Protein AF-A0A929SL85-F1 (afdb_monomer_lite)

Foldseek 3Di:
DDQLQVVNPLLQPPDDDDPVCSVPDDDDDDPDDDFDKDKDFADPDPCVVCVVVFDADPVRWGQDPVRDTHHSVVSRVSNTQKMWIWTQDPVRDIDTPDIDGSD

Structure (mmCIF, N/CA/C/O backbone):
data_AF-A0A929SL85-F1
#
_entry.id   AF-A0A929SL85-F1
#
loop_
_atom_site.group_PDB
_atom_site.id
_atom_site.type_symbol
_atom_site.label_atom_id
_atom_site.label_alt_id
_atom_site.label_comp_id
_atom_site.label_asym_id
_atom_site.label_entity_id
_atom_site.label_seq_id
_atom_site.pdbx_PDB_ins_code
_atom_site.Cartn_x
_atom_site.Cartn_y
_atom_site.Cartn_z
_atom_site.occupancy
_atom_site.B_iso_or_equiv
_atom_site.auth_seq_id
_atom_site.auth_comp_id
_atom_site.auth_asym_id
_atom_site.auth_atom_id
_atom_site.pdbx_PDB_model_num
ATOM 1 N N . LEU A 1 1 ? -14.495 2.816 1.631 1.00 48.09 1 LEU A N 1
ATOM 2 C CA . LEU A 1 1 ? -14.305 1.369 1.405 1.00 48.09 1 LEU A CA 1
ATOM 3 C C . LEU A 1 1 ? -13.350 1.258 0.224 1.00 48.09 1 LEU A C 1
ATOM 5 O O . LEU A 1 1 ? -13.711 1.735 -0.843 1.00 48.09 1 LEU A O 1
ATOM 9 N N . PHE A 1 2 ? -12.113 0.812 0.441 1.00 49.59 2 PHE A N 1
ATOM 10 C CA . PHE A 1 2 ? -11.128 0.640 -0.632 1.00 49.59 2 PHE A CA 1
ATOM 11 C C . PHE A 1 2 ? -11.342 -0.729 -1.277 1.00 49.59 2 PHE A C 1
ATOM 13 O O . PHE A 1 2 ? -11.555 -1.714 -0.573 1.00 49.59 2 PHE A O 1
ATOM 20 N N . ASP A 1 3 ? -11.332 -0.774 -2.603 1.00 58.34 3 ASP A N 1
ATOM 21 C CA . ASP A 1 3 ? -11.510 -1.996 -3.372 1.00 58.34 3 ASP A CA 1
ATOM 22 C C . ASP A 1 3 ? -10.166 -2.394 -3.978 1.00 58.34 3 ASP A C 1
ATOM 24 O O . ASP A 1 3 ? -9.822 -1.993 -5.087 1.00 58.34 3 ASP A O 1
ATOM 28 N N . GLY A 1 4 ? -9.419 -3.200 -3.225 1.00 59.12 4 GLY A N 1
ATOM 29 C CA . GLY A 1 4 ? -8.107 -3.692 -3.631 1.00 59.12 4 GLY A CA 1
ATOM 30 C C . GLY A 1 4 ? -8.121 -4.667 -4.812 1.00 59.12 4 GLY A C 1
ATOM 31 O O . GLY A 1 4 ? -7.065 -5.127 -5.207 1.00 59.12 4 GLY A O 1
ATOM 32 N N . ALA A 1 5 ? -9.284 -5.003 -5.375 1.00 61.94 5 ALA A N 1
ATOM 33 C CA . ALA A 1 5 ? -9.375 -5.863 -6.550 1.00 61.94 5 ALA A CA 1
ATOM 34 C C . ALA A 1 5 ? -9.705 -5.096 -7.834 1.00 61.94 5 ALA A C 1
ATOM 36 O O . ALA A 1 5 ? -9.218 -5.451 -8.901 1.00 61.94 5 ALA A O 1
ATOM 37 N N . ALA A 1 6 ? -10.512 -4.036 -7.735 1.00 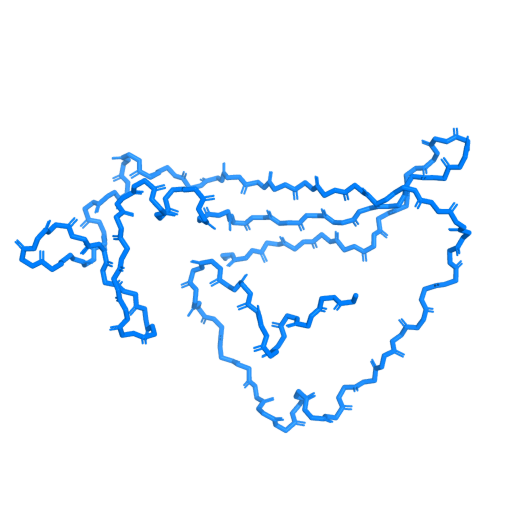59.25 6 ALA A N 1
ATOM 38 C CA . ALA A 1 6 ? -10.776 -3.131 -8.855 1.00 59.25 6 ALA A CA 1
ATOM 39 C C . ALA A 1 6 ? -9.733 -2.007 -8.966 1.00 59.25 6 ALA A C 1
ATOM 41 O O . ALA A 1 6 ? -9.459 -1.529 -10.063 1.00 59.25 6 ALA A O 1
ATOM 42 N N . TYR A 1 7 ? -9.171 -1.582 -7.830 1.00 56.25 7 TYR A N 1
ATOM 43 C CA . TYR A 1 7 ? -8.212 -0.477 -7.713 1.00 56.25 7 TYR A CA 1
ATOM 44 C C . TYR A 1 7 ? -6.978 -0.871 -6.898 1.00 56.25 7 TYR A C 1
ATOM 46 O O . TYR A 1 7 ? -6.296 0.004 -6.368 1.00 56.25 7 TYR A O 1
ATOM 54 N N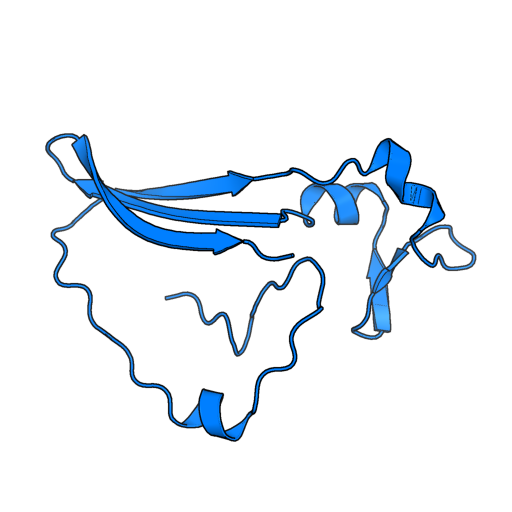 . GLY A 1 8 ? -6.744 -2.180 -6.748 1.00 52.25 8 GLY A N 1
ATOM 55 C CA . GLY A 1 8 ? -5.619 -2.758 -6.026 1.00 52.25 8 GLY A CA 1
ATOM 56 C C . GLY A 1 8 ? -4.322 -2.088 -6.380 1.00 52.25 8 GLY A C 1
ATOM 57 O O . GLY A 1 8 ? -3.770 -2.319 -7.449 1.00 52.25 8 GLY A O 1
ATOM 58 N N . TYR A 1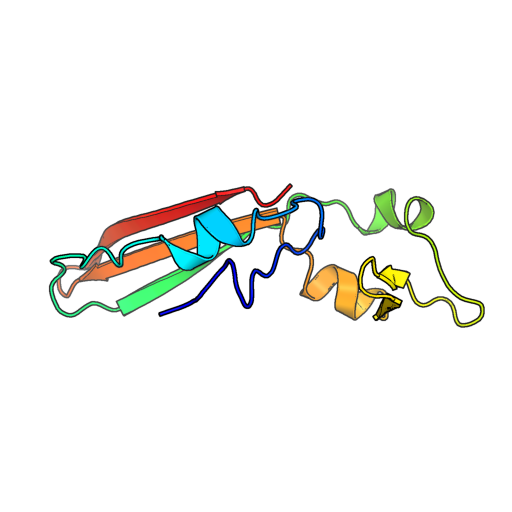 9 ? -3.850 -1.267 -5.453 1.00 46.56 9 TYR A N 1
ATOM 59 C CA . TYR A 1 9 ? -2.496 -0.773 -5.447 1.00 46.56 9 TYR A CA 1
ATOM 60 C C . TYR A 1 9 ? -1.616 -1.945 -5.015 1.00 46.56 9 TYR A C 1
ATOM 62 O O . TYR A 1 9 ? -1.249 -2.066 -3.851 1.00 46.56 9 TYR A O 1
ATOM 70 N N . ASN A 1 10 ? -1.378 -2.878 -5.934 1.00 55.38 10 ASN A N 1
ATOM 71 C CA . ASN A 1 10 ? -0.211 -3.729 -5.834 1.00 55.38 10 ASN A CA 1
ATOM 72 C C . ASN A 1 10 ? 0.936 -2.841 -6.314 1.00 55.38 10 ASN A C 1
ATOM 74 O O . ASN A 1 10 ? 1.079 -2.626 -7.515 1.00 55.38 10 ASN A O 1
ATOM 78 N N . ALA A 1 11 ? 1.664 -2.236 -5.374 1.00 47.94 11 ALA A N 1
ATOM 79 C CA . ALA A 1 11 ? 2.753 -1.320 -5.700 1.00 47.94 11 ALA A CA 1
ATOM 80 C C . ALA A 1 11 ? 3.818 -1.992 -6.593 1.00 47.94 11 ALA A C 1
ATOM 82 O O . ALA A 1 11 ? 4.459 -1.314 -7.391 1.00 47.94 11 ALA A O 1
ATOM 83 N N . MET A 1 12 ? 3.914 -3.326 -6.518 1.00 52.00 12 MET A N 1
ATOM 84 C CA . MET A 1 12 ? 4.814 -4.180 -7.297 1.00 52.00 12 MET A CA 1
ATOM 85 C C . MET A 1 12 ? 4.151 -4.810 -8.538 1.00 52.00 12 MET A C 1
ATOM 87 O O . MET A 1 12 ? 4.817 -5.416 -9.371 1.00 52.00 12 MET A O 1
ATOM 91 N N . PHE A 1 13 ? 2.831 -4.671 -8.680 1.00 54.88 13 PHE A N 1
ATOM 92 C CA . PHE A 1 13 ? 1.993 -5.309 -9.694 1.00 54.88 13 PHE A CA 1
ATOM 93 C C . PHE A 1 13 ? 2.216 -6.827 -9.912 1.00 54.88 13 PHE A C 1
ATOM 95 O O . PHE A 1 13 ? 2.076 -7.319 -11.032 1.00 54.88 13 PHE A O 1
ATOM 102 N N . CYS A 1 14 ? 2.544 -7.583 -8.861 1.00 55.56 14 CYS A N 1
ATOM 103 C CA . CYS A 1 14 ? 2.894 -9.006 -8.981 1.00 55.56 14 CYS A CA 1
ATOM 104 C C . CYS A 1 14 ? 1.701 -9.981 -8.972 1.00 55.56 14 CYS A C 1
ATOM 106 O O . CYS A 1 14 ? 1.851 -11.123 -9.405 1.00 55.56 14 CYS A O 1
ATOM 108 N N . ASP A 1 15 ? 0.524 -9.556 -8.505 1.00 60.50 15 ASP A N 1
ATOM 109 C CA . ASP A 1 15 ? -0.629 -10.448 -8.325 1.00 60.50 15 ASP A CA 1
ATOM 110 C C . ASP A 1 15 ? -1.675 -10.319 -9.438 1.00 60.50 15 ASP A C 1
ATOM 112 O O . ASP A 1 15 ? -2.228 -9.244 -9.682 1.00 60.50 15 ASP A O 1
ATOM 116 N N . GLU A 1 16 ? -2.045 -11.454 -10.038 1.00 64.62 16 GLU A N 1
ATOM 117 C CA . GLU A 1 16 ? -3.219 -11.567 -10.904 1.00 64.62 16 GLU A CA 1
ATOM 118 C C . GLU A 1 16 ? -4.457 -11.981 -10.093 1.00 64.62 16 GLU A C 1
ATOM 120 O O . GLU A 1 16 ? -4.481 -13.010 -9.412 1.00 64.62 16 GLU A O 1
ATOM 125 N N . LEU A 1 17 ? -5.529 -11.190 -10.183 1.00 70.56 17 LEU A N 1
ATOM 126 C CA . LEU A 1 17 ? -6.797 -11.485 -9.517 1.00 70.56 17 LEU A CA 1
ATOM 127 C C . LEU A 1 17 ? -7.798 -12.113 -10.493 1.00 70.56 17 LEU A C 1
ATOM 129 O O . LEU A 1 17 ? -8.143 -11.525 -11.515 1.00 70.56 17 LEU A O 1
ATOM 133 N N . ASP A 1 18 ? -8.334 -13.282 -10.136 1.00 77.50 18 ASP A N 1
ATOM 134 C CA . ASP A 1 18 ? -9.406 -13.939 -10.892 1.00 77.50 18 ASP A CA 1
ATOM 135 C C . ASP A 1 18 ? -10.697 -13.099 -10.881 1.00 77.50 18 ASP A C 1
ATOM 137 O O . ASP A 1 18 ? -11.322 -12.887 -9.835 1.00 77.50 18 ASP A O 1
ATOM 141 N N . ALA A 1 19 ? -11.124 -12.664 -12.068 1.00 79.69 19 ALA A N 1
ATOM 142 C CA . ALA A 1 19 ? -12.311 -11.842 -12.270 1.00 79.69 19 ALA A CA 1
ATOM 143 C C . ALA A 1 19 ? -13.590 -12.478 -11.694 1.00 79.69 19 ALA A C 1
ATOM 145 O O . ALA A 1 19 ? -14.449 -11.764 -11.168 1.00 79.69 19 ALA A O 1
ATOM 146 N N . GLU A 1 20 ? -13.722 -13.808 -11.744 1.00 82.38 20 GLU A N 1
ATOM 147 C CA . GLU A 1 20 ? -14.904 -14.495 -11.218 1.00 82.38 20 GLU A CA 1
ATOM 148 C C . GLU A 1 20 ? -14.937 -14.456 -9.682 1.00 82.38 20 GLU A C 1
ATOM 150 O O . GLU A 1 20 ? -15.987 -14.207 -9.077 1.00 82.38 20 GLU A O 1
ATOM 155 N N . LYS A 1 21 ? -13.774 -14.610 -9.041 1.00 77.00 21 LYS A N 1
ATOM 156 C CA . LYS A 1 21 ? -13.611 -14.461 -7.589 1.00 77.00 21 LYS A CA 1
ATOM 157 C C . LYS A 1 21 ? -13.884 -13.026 -7.131 1.00 77.00 21 LYS A C 1
ATOM 159 O O . LYS A 1 21 ? -14.566 -12.828 -6.123 1.00 77.00 21 LYS A O 1
ATOM 164 N N . VAL A 1 22 ? -13.413 -12.024 -7.879 1.00 78.94 22 VAL A N 1
ATOM 165 C CA . VAL A 1 22 ? -13.660 -10.601 -7.576 1.00 78.94 22 VAL A CA 1
ATOM 166 C C . VAL A 1 22 ? -15.148 -10.256 -7.673 1.00 78.94 22 VAL A C 1
ATOM 168 O O . VAL A 1 22 ? -15.666 -9.544 -6.810 1.00 78.94 22 VAL A O 1
ATOM 171 N N . ALA A 1 23 ? -15.852 -10.786 -8.676 1.00 82.62 23 ALA A N 1
ATOM 172 C CA . ALA A 1 23 ? -17.279 -10.532 -8.878 1.00 82.62 23 ALA A CA 1
ATOM 173 C C . ALA A 1 23 ? -18.178 -11.142 -7.785 1.00 82.62 23 ALA A C 1
ATOM 175 O O . ALA A 1 23 ? -19.276 -10.643 -7.548 1.00 82.62 23 ALA A O 1
ATOM 176 N N . ARG A 1 24 ? -17.729 -12.217 -7.123 1.00 83.56 24 ARG A N 1
ATOM 177 C CA . ARG A 1 24 ? -18.521 -12.980 -6.136 1.00 83.56 24 ARG A CA 1
ATOM 178 C C . ARG A 1 24 ? -18.224 -12.640 -4.676 1.00 83.56 24 ARG A C 1
ATOM 180 O O . ARG A 1 24 ? -18.823 -13.238 -3.787 1.00 83.56 24 ARG A O 1
ATOM 187 N N . ARG A 1 25 ? -17.285 -11.737 -4.401 1.00 79.44 25 ARG A N 1
ATOM 188 C CA . ARG A 1 25 ? -16.917 -11.400 -3.020 1.00 79.44 25 ARG A CA 1
ATOM 189 C C . ARG A 1 25 ? -18.058 -10.692 -2.290 1.00 79.44 25 ARG A C 1
ATOM 191 O O . ARG A 1 25 ? -18.750 -9.842 -2.848 1.00 79.44 25 ARG A O 1
ATOM 198 N N . GLU A 1 26 ? -18.193 -10.998 -1.010 1.00 78.12 26 GLU A N 1
ATOM 199 C CA . GLU A 1 26 ? -19.181 -10.379 -0.135 1.00 78.12 26 GLU A CA 1
ATOM 200 C C . GLU A 1 26 ? -18.519 -9.331 0.763 1.00 78.12 26 GLU A C 1
ATOM 202 O O . GLU A 1 26 ? -17.381 -9.493 1.209 1.00 78.12 26 GLU A O 1
ATOM 207 N N . LEU A 1 27 ? -19.232 -8.235 1.035 1.00 76.50 27 LEU A N 1
ATOM 208 C CA . LEU A 1 27 ? -18.756 -7.213 1.961 1.00 76.50 27 LEU A CA 1
ATOM 209 C C . LEU A 1 27 ? -19.000 -7.655 3.405 1.00 76.50 27 LEU A C 1
ATOM 211 O O . LEU A 1 27 ? -20.143 -7.855 3.817 1.00 76.50 27 LEU A O 1
ATOM 215 N N . ALA A 1 28 ? -17.932 -7.720 4.197 1.00 75.75 28 ALA A N 1
ATOM 216 C CA . ALA A 1 28 ? -18.024 -7.916 5.637 1.00 75.75 28 ALA A CA 1
ATOM 217 C C . ALA A 1 28 ? -18.156 -6.562 6.349 1.00 75.75 28 ALA A C 1
ATOM 219 O O . ALA A 1 28 ? -17.301 -5.682 6.220 1.00 75.75 28 ALA A O 1
ATOM 220 N N . LYS A 1 29 ? -19.229 -6.386 7.127 1.00 81.25 29 LYS A N 1
ATOM 221 C CA . LYS A 1 29 ? -19.371 -5.218 8.000 1.00 81.25 29 LYS A CA 1
ATOM 222 C C . LYS A 1 29 ? -18.577 -5.446 9.285 1.00 81.25 29 LYS A C 1
ATOM 224 O O . LYS A 1 29 ? -18.936 -6.300 10.090 1.00 81.25 29 LYS A O 1
ATOM 229 N N . PHE A 1 30 ? -17.553 -4.630 9.506 1.00 79.06 30 PHE A N 1
ATOM 230 C CA . PHE A 1 30 ? -16.878 -4.555 10.798 1.00 79.06 30 PHE A CA 1
ATOM 231 C C . PHE A 1 30 ? -17.773 -3.812 11.798 1.00 79.06 30 PHE A C 1
ATOM 233 O O . PHE A 1 30 ? -18.155 -2.662 11.574 1.00 79.06 30 PHE A O 1
ATOM 240 N N . ASN A 1 31 ? -18.138 -4.475 12.896 1.00 85.75 31 ASN A N 1
ATOM 241 C CA . ASN A 1 31 ? -18.933 -3.885 13.976 1.00 85.75 31 ASN A CA 1
ATOM 242 C C . ASN A 1 31 ? -18.027 -3.104 14.934 1.00 85.75 31 ASN A C 1
ATOM 244 O O . ASN A 1 31 ? -17.840 -3.497 16.082 1.00 85.75 31 ASN A O 1
ATOM 248 N N . LEU A 1 32 ? -17.452 -2.014 14.435 1.00 83.81 32 LEU A N 1
ATOM 249 C CA . LEU A 1 32 ? -16.609 -1.112 15.213 1.00 83.81 32 LEU A CA 1
ATOM 250 C C . LEU A 1 32 ? -17.412 0.134 15.619 1.00 83.81 32 LEU A C 1
ATOM 252 O O . LEU A 1 32 ? -18.263 0.589 14.842 1.00 83.81 32 LEU A O 1
ATOM 256 N N . PRO A 1 33 ? -17.174 0.693 16.819 1.00 87.38 33 PRO A N 1
ATOM 257 C CA . PRO A 1 33 ? -17.683 2.015 17.160 1.00 87.38 33 PRO A CA 1
ATOM 258 C C . PRO A 1 33 ? -17.065 3.082 16.235 1.00 87.38 33 PRO A C 1
ATOM 260 O O . PRO A 1 33 ? -16.084 2.807 15.537 1.00 87.38 33 PRO A O 1
ATOM 263 N N . PRO A 1 34 ? -17.610 4.312 16.209 1.00 90.69 34 PRO A N 1
ATOM 264 C CA . PRO A 1 34 ? -16.938 5.431 15.562 1.00 90.69 34 PRO A CA 1
ATOM 265 C C . PRO A 1 34 ? -15.495 5.552 16.061 1.00 90.69 34 PRO A C 1
ATOM 267 O O . PRO A 1 34 ? -15.252 5.596 17.264 1.00 90.69 34 PRO A O 1
ATOM 270 N N . CYS A 1 35 ? -14.543 5.581 15.136 1.00 92.81 35 CYS A N 1
ATOM 271 C CA . CYS A 1 35 ? -13.124 5.590 15.460 1.00 92.81 35 CYS A CA 1
ATOM 272 C C . CYS A 1 35 ? -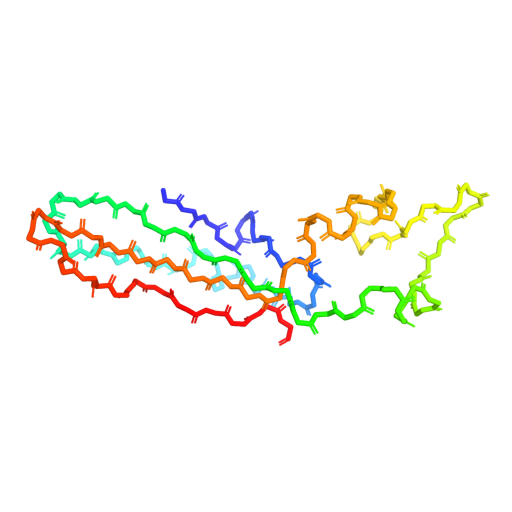12.321 6.374 14.426 1.00 92.81 35 CYS A C 1
ATOM 274 O O . CYS A 1 35 ? -12.793 6.655 13.318 1.00 92.81 3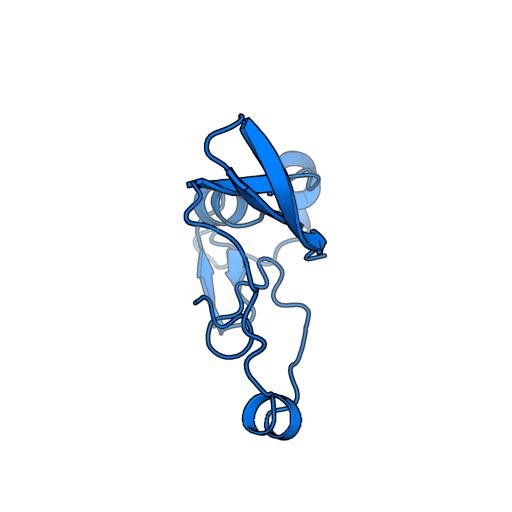5 CYS A O 1
ATOM 276 N N . LYS A 1 36 ? -11.086 6.728 14.784 1.00 95.31 36 LYS A N 1
ATOM 277 C CA . LYS A 1 36 ? -10.126 7.320 13.852 1.00 95.31 36 LYS A CA 1
ATOM 278 C C . LYS A 1 36 ? -9.417 6.200 13.107 1.00 95.31 36 LYS A C 1
ATOM 280 O O . LYS A 1 36 ? -8.852 5.301 13.721 1.00 95.31 36 LYS A O 1
ATOM 285 N N . ILE A 1 37 ? -9.403 6.277 11.782 1.00 94.31 37 ILE A N 1
ATOM 286 C CA . ILE A 1 37 ? -8.631 5.341 10.968 1.00 94.31 37 ILE A CA 1
ATOM 287 C C . ILE A 1 37 ? -7.166 5.779 10.957 1.00 94.31 37 ILE A C 1
ATOM 289 O O . ILE A 1 37 ? -6.855 6.935 10.659 1.00 94.31 37 ILE A O 1
ATOM 293 N N . ARG A 1 38 ? -6.270 4.847 11.270 1.00 94.50 38 ARG A N 1
ATOM 294 C CA . ARG A 1 38 ? -4.819 5.004 11.187 1.00 94.50 38 ARG A CA 1
ATOM 295 C C . ARG A 1 38 ? -4.295 4.128 10.059 1.00 94.50 38 ARG A C 1
ATOM 297 O O . ARG A 1 38 ? -4.605 2.940 9.999 1.00 94.50 38 ARG A O 1
ATOM 304 N N . LEU A 1 39 ? -3.504 4.737 9.183 1.00 92.50 39 LEU A N 1
ATOM 305 C CA . LEU A 1 39 ? -2.811 4.064 8.093 1.00 92.50 39 LEU A CA 1
ATOM 306 C C . LEU A 1 39 ? -1.319 4.049 8.407 1.00 92.50 39 LEU A C 1
ATOM 308 O O . LEU A 1 39 ? -0.767 5.077 8.808 1.00 92.50 39 LEU A O 1
ATOM 312 N N . LYS A 1 40 ? -0.684 2.897 8.221 1.00 92.00 40 LYS A N 1
ATOM 313 C CA . LYS A 1 40 ? 0.767 2.744 8.287 1.00 92.00 40 LYS A CA 1
ATOM 314 C C . LYS A 1 40 ? 1.239 2.143 6.973 1.00 92.00 40 LYS A C 1
ATOM 316 O O . LYS A 1 40 ? 0.668 1.155 6.527 1.00 92.00 40 LYS A O 1
ATOM 321 N N . PHE A 1 41 ? 2.280 2.736 6.409 1.00 87.81 41 PHE A N 1
ATOM 322 C CA . PHE A 1 41 ? 2.987 2.224 5.243 1.00 87.81 41 PHE A CA 1
ATOM 323 C C . PHE A 1 41 ? 4.384 1.794 5.683 1.00 87.81 41 PHE A C 1
ATOM 325 O O . PHE A 1 41 ? 4.983 2.452 6.543 1.00 87.81 41 PHE A O 1
ATOM 332 N N . GLY A 1 42 ? 4.861 0.673 5.158 1.00 87.44 42 GLY A N 1
ATOM 333 C CA . GLY A 1 42 ? 6.232 0.204 5.326 1.00 87.44 42 GLY A CA 1
ATOM 334 C C . GLY A 1 42 ? 6.981 0.292 4.004 1.00 87.44 42 GLY A C 1
ATOM 335 O O . GLY A 1 42 ? 6.373 0.244 2.938 1.00 87.44 42 GLY A O 1
ATOM 336 N N . TYR A 1 43 ? 8.285 0.509 4.122 1.00 85.94 43 TYR A N 1
ATOM 337 C CA . TYR A 1 43 ? 9.222 0.577 3.013 1.00 85.94 43 TYR A CA 1
ATOM 338 C C . TYR A 1 43 ? 10.439 -0.236 3.443 1.00 85.94 43 TYR A C 1
ATOM 340 O O . TYR A 1 43 ? 11.253 0.257 4.229 1.00 85.94 43 TYR A O 1
ATOM 348 N N . SER A 1 44 ? 10.517 -1.487 3.005 1.00 83.38 44 SER A N 1
ATOM 349 C CA . SER A 1 44 ? 11.669 -2.365 3.251 1.00 83.38 44 SER A CA 1
ATOM 350 C C . SER A 1 44 ? 12.504 -2.601 1.989 1.00 83.38 44 SER A C 1
ATOM 352 O O . SER A 1 44 ? 13.510 -3.298 2.062 1.00 83.38 44 SER A O 1
ATOM 354 N N . ILE A 1 45 ? 12.113 -1.983 0.870 1.00 82.69 45 ILE A N 1
ATOM 355 C CA . ILE A 1 45 ? 12.835 -1.985 -0.405 1.00 82.69 45 ILE A CA 1
ATOM 356 C C . ILE A 1 45 ? 13.973 -0.960 -0.352 1.00 82.69 45 ILE A C 1
ATOM 358 O O . ILE A 1 45 ? 13.738 0.222 -0.065 1.00 82.69 45 ILE A O 1
ATOM 362 N N . ASP A 1 46 ? 15.196 -1.399 -0.653 1.00 87.69 46 ASP A N 1
ATOM 363 C CA . ASP A 1 46 ? 16.342 -0.503 -0.815 1.00 87.69 46 ASP A CA 1
ATOM 364 C C . ASP A 1 46 ? 16.420 -0.027 -2.265 1.00 87.69 46 ASP A C 1
ATOM 366 O O . ASP A 1 46 ? 17.145 -0.561 -3.100 1.00 87.69 46 ASP A O 1
ATOM 370 N N . TYR A 1 47 ? 15.625 0.994 -2.576 1.00 86.62 47 TYR A N 1
ATOM 371 C CA . TYR A 1 47 ? 15.554 1.534 -3.928 1.00 86.62 47 TYR A CA 1
ATOM 372 C C . TYR A 1 47 ? 16.917 1.991 -4.461 1.00 86.62 47 TYR A C 1
ATOM 374 O O . TYR A 1 47 ? 17.193 1.828 -5.645 1.00 86.62 47 TYR A O 1
ATOM 382 N N . ASP A 1 48 ? 17.783 2.559 -3.624 1.00 86.94 48 ASP A N 1
ATOM 383 C CA . ASP A 1 48 ? 19.057 3.077 -4.124 1.00 86.94 48 ASP A CA 1
ATOM 384 C C . ASP A 1 48 ? 19.990 1.940 -4.584 1.00 86.94 48 ASP A C 1
ATOM 386 O O . ASP A 1 48 ? 20.704 2.117 -5.574 1.00 86.94 48 ASP A O 1
ATOM 390 N N . ASP A 1 49 ? 19.926 0.771 -3.938 1.00 89.44 49 ASP A N 1
ATOM 391 C CA . ASP A 1 49 ? 20.669 -0.429 -4.344 1.00 89.44 49 ASP A CA 1
ATOM 392 C C . ASP A 1 49 ? 19.967 -1.217 -5.473 1.00 89.44 49 ASP A C 1
ATOM 394 O O . ASP A 1 49 ? 20.638 -1.813 -6.317 1.00 89.44 49 ASP A O 1
ATOM 398 N N . GLU A 1 50 ? 18.632 -1.197 -5.536 1.00 86.38 50 GLU A N 1
ATOM 399 C CA . GLU A 1 50 ? 17.837 -1.978 -6.501 1.00 86.38 50 GLU A CA 1
ATOM 400 C C . GLU A 1 50 ? 17.564 -1.257 -7.835 1.00 86.38 50 GLU A C 1
ATOM 402 O O . GLU A 1 50 ? 16.960 -1.835 -8.737 1.00 86.38 50 GLU A O 1
ATOM 407 N N . MET A 1 51 ? 17.996 -0.002 -8.012 1.00 86.19 51 MET A N 1
ATOM 408 C CA . MET A 1 51 ? 17.678 0.805 -9.203 1.00 86.19 51 MET A CA 1
ATOM 409 C C . MET A 1 51 ? 18.020 0.120 -10.538 1.00 86.19 51 MET A C 1
ATOM 411 O O . MET A 1 51 ? 17.264 0.244 -11.504 1.00 86.19 51 MET A O 1
ATOM 415 N N . ASP A 1 52 ? 19.128 -0.622 -10.586 1.00 88.75 52 ASP A N 1
ATOM 416 C CA . ASP A 1 52 ? 19.599 -1.316 -11.791 1.00 88.75 52 ASP A CA 1
ATOM 417 C C . ASP A 1 52 ? 18.746 -2.550 -12.164 1.00 88.75 52 ASP A C 1
ATOM 419 O O . ASP A 1 52 ? 18.906 -3.100 -13.257 1.00 88.75 52 ASP A O 1
ATOM 423 N N . GLU A 1 53 ? 17.831 -2.989 -11.292 1.00 88.94 53 GLU A N 1
ATOM 424 C CA . GLU A 1 53 ? 16.906 -4.102 -11.556 1.00 88.94 53 GLU A CA 1
ATOM 425 C C . GLU A 1 53 ? 15.664 -3.671 -12.355 1.00 88.94 53 GLU A C 1
ATOM 427 O O . GLU A 1 53 ? 14.949 -4.513 -12.904 1.00 88.94 53 GLU A O 1
ATOM 432 N N . TYR A 1 54 ? 15.413 -2.362 -12.468 1.00 89.25 54 TYR A N 1
ATOM 433 C CA . TYR A 1 54 ? 14.233 -1.820 -13.137 1.00 89.25 54 TYR A CA 1
ATOM 434 C C . TYR A 1 54 ? 14.494 -1.535 -14.619 1.00 89.25 54 TYR A C 1
ATOM 436 O O . TYR A 1 54 ? 15.448 -0.855 -15.002 1.00 89.25 54 TYR A O 1
ATOM 444 N N . GLU A 1 55 ? 13.579 -1.986 -15.480 1.00 92.56 55 GLU A N 1
ATOM 445 C CA . GLU A 1 55 ? 13.601 -1.616 -16.894 1.00 92.56 55 GLU A CA 1
ATOM 446 C C . GLU A 1 55 ? 13.224 -0.140 -17.065 1.00 92.56 55 GLU A C 1
ATOM 448 O O . GLU A 1 55 ? 12.211 0.326 -16.537 1.00 92.56 55 GLU A O 1
ATOM 453 N N . THR A 1 56 ? 14.021 0.604 -17.834 1.00 93.94 56 THR A N 1
ATOM 454 C CA . THR A 1 56 ? 13.797 2.031 -18.092 1.00 93.94 56 THR A CA 1
ATOM 455 C C . THR A 1 56 ? 13.661 2.337 -19.580 1.00 93.94 56 THR A C 1
ATOM 457 O O . THR A 1 56 ? 14.232 1.658 -20.435 1.00 93.94 56 THR A O 1
ATOM 460 N N . ASP A 1 57 ? 12.875 3.365 -19.901 1.00 94.19 57 ASP A N 1
ATOM 461 C CA . ASP A 1 57 ? 12.756 3.899 -21.256 1.00 94.19 57 ASP A CA 1
ATOM 462 C C . ASP A 1 57 ? 13.948 4.794 -21.649 1.00 94.19 57 ASP A C 1
ATOM 464 O O . ASP A 1 57 ? 14.837 5.092 -20.850 1.00 94.19 57 ASP A O 1
ATOM 468 N N . GLU A 1 58 ? 13.959 5.282 -22.895 1.00 94.12 58 GLU A N 1
ATOM 469 C CA . GLU A 1 58 ? 15.015 6.173 -23.413 1.00 94.12 58 GLU A CA 1
ATOM 470 C C . GLU A 1 58 ? 15.144 7.501 -22.638 1.00 94.12 58 GLU A C 1
ATOM 472 O O . GLU A 1 58 ? 16.157 8.194 -22.757 1.00 94.12 58 GLU A O 1
ATOM 477 N N . SER A 1 59 ? 14.125 7.877 -21.858 1.00 93.81 59 SER A N 1
ATOM 478 C CA . SER A 1 59 ? 14.114 9.072 -21.011 1.00 93.81 59 SER A CA 1
ATOM 479 C C . SER A 1 59 ? 14.531 8.797 -19.560 1.00 93.81 59 SER A C 1
ATOM 481 O O . SER A 1 59 ? 14.578 9.734 -18.759 1.00 93.81 59 SER A O 1
ATOM 483 N N . GLY A 1 60 ? 14.855 7.542 -19.225 1.00 92.50 60 GLY A N 1
ATOM 484 C CA . GLY A 1 60 ? 15.248 7.111 -17.884 1.00 92.50 60 GLY A CA 1
ATOM 485 C C . GLY A 1 60 ? 14.073 6.951 -16.918 1.00 92.50 60 GLY A C 1
ATOM 486 O O . GLY A 1 60 ? 14.275 6.992 -15.705 1.00 92.50 60 GLY A O 1
ATOM 487 N N . LYS A 1 61 ? 12.841 6.810 -17.423 1.00 94.19 61 LYS A N 1
ATOM 488 C CA . LYS A 1 61 ? 11.671 6.479 -16.598 1.00 94.19 61 LYS A CA 1
ATOM 489 C C . LYS A 1 61 ? 11.498 4.975 -16.502 1.00 94.19 61 LYS A C 1
ATOM 491 O O . LYS A 1 61 ? 11.682 4.278 -17.492 1.00 94.19 61 LYS A O 1
ATOM 496 N N . VAL A 1 62 ? 11.083 4.498 -15.337 1.00 91.75 62 VAL A N 1
ATOM 497 C CA . VAL A 1 62 ? 10.802 3.083 -15.083 1.00 91.75 62 VAL A CA 1
ATOM 498 C C . VAL A 1 62 ? 9.548 2.662 -15.836 1.00 91.75 62 VAL A C 1
ATOM 500 O O . VAL A 1 62 ? 8.510 3.321 -15.725 1.00 91.75 62 VAL A O 1
ATOM 503 N N . LEU A 1 63 ? 9.647 1.566 -16.585 1.00 90.00 63 LEU A N 1
ATOM 504 C CA . LEU A 1 63 ? 8.535 0.930 -17.281 1.00 90.00 63 LEU A CA 1
ATOM 505 C C . LEU A 1 63 ? 7.672 0.150 -16.281 1.00 90.00 63 LEU A C 1
ATOM 507 O O . LEU A 1 63 ? 8.179 -0.625 -15.475 1.00 90.00 63 LEU A O 1
ATOM 511 N N . LEU A 1 64 ? 6.356 0.355 -16.330 1.00 85.06 64 LEU A N 1
ATOM 512 C CA . LEU A 1 64 ? 5.394 -0.294 -15.436 1.00 85.06 64 LEU A CA 1
ATOM 513 C C . LEU A 1 64 ? 4.662 -1.429 -16.161 1.00 85.06 64 LEU A C 1
ATOM 515 O O . LEU A 1 64 ? 4.397 -1.338 -17.361 1.00 85.06 64 LEU A O 1
ATOM 519 N N . ILE A 1 65 ? 4.221 -2.457 -15.426 1.00 77.31 65 ILE A N 1
ATOM 520 C CA . ILE A 1 65 ? 3.527 -3.618 -16.022 1.00 77.31 65 ILE A CA 1
ATOM 521 C C . ILE A 1 65 ? 2.233 -3.237 -16.761 1.00 77.31 65 ILE A C 1
ATOM 523 O O . ILE A 1 65 ? 1.778 -3.943 -17.657 1.00 77.31 65 ILE A O 1
ATOM 527 N N . ASN A 1 66 ? 1.618 -2.111 -16.386 1.00 75.75 66 ASN A N 1
ATOM 528 C CA . ASN A 1 66 ? 0.400 -1.605 -17.016 1.00 75.75 66 ASN A CA 1
ATOM 529 C C . ASN A 1 66 ? 0.664 -0.904 -18.366 1.00 75.75 66 ASN A C 1
ATOM 531 O O . ASN A 1 66 ? -0.262 -0.332 -18.945 1.00 75.75 66 ASN A O 1
ATOM 535 N N . GLY A 1 67 ? 1.910 -0.924 -18.855 1.00 83.81 67 GLY A N 1
ATOM 536 C CA . GLY A 1 67 ? 2.351 -0.274 -20.089 1.00 83.81 67 GLY A CA 1
ATOM 537 C C . GLY A 1 67 ? 2.627 1.227 -19.951 1.00 83.81 67 GLY A C 1
ATOM 538 O O . GLY A 1 67 ? 2.914 1.884 -20.951 1.00 83.81 67 GLY A O 1
ATOM 539 N N . GLY A 1 68 ? 2.510 1.786 -18.743 1.00 88.19 68 GLY A N 1
ATOM 540 C CA . GLY A 1 68 ? 2.897 3.158 -18.422 1.00 88.19 68 GLY A CA 1
ATOM 541 C C . GLY A 1 68 ? 4.377 3.292 -18.054 1.00 88.19 68 GLY A C 1
ATOM 542 O O . GLY A 1 68 ? 5.131 2.323 -18.075 1.00 88.19 68 GLY A O 1
ATOM 543 N N . ALA A 1 69 ? 4.781 4.507 -17.680 1.00 91.50 69 ALA A N 1
ATOM 544 C CA . ALA A 1 69 ? 6.118 4.788 -17.164 1.00 91.50 69 ALA A CA 1
ATOM 545 C C . ALA A 1 69 ? 6.070 5.834 -16.040 1.00 91.50 69 ALA A C 1
ATOM 547 O O . ALA A 1 69 ? 5.243 6.751 -16.088 1.00 91.50 69 ALA A O 1
ATOM 548 N N . ALA A 1 70 ? 6.968 5.719 -15.063 1.00 90.12 70 ALA A N 1
ATOM 549 C CA . ALA A 1 70 ? 7.070 6.613 -13.907 1.00 90.12 70 ALA A CA 1
ATOM 550 C C . ALA A 1 70 ? 8.516 7.077 -13.679 1.00 90.12 70 ALA A C 1
ATOM 552 O O . ALA A 1 70 ? 9.475 6.385 -14.014 1.00 90.12 70 ALA A O 1
ATOM 553 N N . SER A 1 71 ? 8.691 8.271 -13.117 1.00 94.19 71 SER A N 1
ATOM 554 C CA . SER A 1 71 ? 10.008 8.721 -12.657 1.00 94.19 71 SER A CA 1
ATOM 555 C C . SER A 1 71 ? 10.477 7.918 -11.442 1.00 94.19 71 SER A C 1
ATOM 557 O O . SER A 1 71 ? 9.670 7.359 -10.703 1.00 94.19 71 SER A O 1
ATOM 559 N N . TRP A 1 72 ? 11.788 7.910 -11.198 1.00 91.62 72 TRP A N 1
ATOM 560 C CA . TRP A 1 72 ? 12.364 7.204 -10.053 1.00 91.62 72 TRP A CA 1
ATOM 561 C C . TRP A 1 72 ? 11.798 7.671 -8.702 1.00 91.62 72 TRP A C 1
ATOM 563 O O . TRP A 1 72 ? 11.505 6.869 -7.820 1.00 91.62 72 TRP A O 1
ATOM 573 N N . ASP A 1 73 ? 11.574 8.978 -8.547 1.00 91.62 73 ASP A N 1
ATOM 574 C CA . ASP A 1 73 ? 10.973 9.526 -7.329 1.00 91.62 73 ASP A CA 1
ATOM 575 C C . ASP A 1 73 ? 9.503 9.118 -7.167 1.00 91.62 73 ASP A C 1
ATOM 577 O O . ASP A 1 73 ? 9.055 8.891 -6.044 1.00 91.62 73 ASP A O 1
ATOM 581 N N . GLU A 1 74 ? 8.759 8.971 -8.268 1.00 90.00 74 GLU A N 1
ATOM 582 C CA . GLU A 1 74 ? 7.399 8.426 -8.228 1.00 90.00 74 GLU A CA 1
ATOM 583 C C . GLU A 1 74 ? 7.403 6.949 -7.837 1.00 90.00 74 GLU A C 1
ATOM 585 O O . GLU A 1 74 ? 6.570 6.557 -7.025 1.00 90.00 74 GLU A O 1
ATOM 590 N N . VAL A 1 75 ? 8.339 6.147 -8.358 1.00 87.25 75 VAL A N 1
ATOM 591 C CA . VAL A 1 75 ? 8.494 4.734 -7.970 1.00 87.25 75 VAL A CA 1
ATOM 592 C C . VAL A 1 75 ? 8.754 4.624 -6.469 1.00 87.25 75 VAL A C 1
ATOM 594 O O . VAL A 1 75 ? 7.976 3.977 -5.778 1.00 87.25 75 VAL A O 1
ATOM 597 N N . LYS A 1 76 ? 9.739 5.351 -5.929 1.00 87.25 76 LYS A N 1
ATOM 598 C CA . LYS A 1 76 ? 10.044 5.350 -4.485 1.00 87.25 76 LYS A CA 1
ATOM 599 C C . LYS A 1 76 ? 8.876 5.810 -3.616 1.00 87.25 76 LYS A C 1
ATOM 601 O O . LYS A 1 76 ? 8.617 5.235 -2.563 1.00 87.25 76 LYS A O 1
ATOM 606 N N . ALA A 1 77 ? 8.174 6.868 -4.025 1.00 86.38 77 ALA A N 1
ATOM 607 C CA . ALA A 1 77 ? 7.062 7.408 -3.244 1.00 86.38 77 ALA A CA 1
ATOM 608 C C . ALA A 1 77 ? 5.892 6.415 -3.147 1.00 86.38 77 ALA A C 1
ATOM 610 O O . ALA A 1 77 ? 5.231 6.317 -2.110 1.00 86.38 77 ALA A O 1
ATOM 611 N N . ASN A 1 78 ? 5.657 5.689 -4.236 1.00 84.00 78 ASN A N 1
ATOM 612 C CA . ASN A 1 78 ? 4.522 4.795 -4.410 1.00 84.00 78 ASN A CA 1
ATOM 613 C C . ASN A 1 78 ? 4.822 3.345 -4.017 1.00 84.00 78 ASN A C 1
ATOM 615 O O . ASN A 1 78 ? 3.909 2.598 -3.682 1.00 84.00 78 ASN A O 1
ATOM 619 N N . GLY A 1 79 ? 6.085 2.948 -4.051 1.00 81.88 79 GLY A N 1
ATOM 620 C CA . GLY A 1 79 ? 6.546 1.587 -3.855 1.00 81.88 79 GLY A CA 1
ATOM 621 C C . GLY A 1 79 ? 6.677 1.184 -2.385 1.00 81.88 79 GLY A C 1
ATOM 622 O O . GLY A 1 79 ? 7.759 0.834 -1.918 1.00 81.88 79 GLY A O 1
ATOM 623 N N . PHE A 1 80 ? 5.587 1.278 -1.626 1.00 84.31 80 PHE A N 1
ATOM 624 C CA . PHE A 1 80 ? 5.516 0.683 -0.291 1.00 84.31 80 PHE A CA 1
ATOM 625 C C . PHE A 1 80 ? 5.231 -0.818 -0.411 1.00 84.31 80 PHE A C 1
ATOM 627 O O . PHE A 1 80 ? 4.383 -1.236 -1.199 1.00 84.31 80 PHE A O 1
ATOM 634 N N . ASP A 1 81 ? 5.913 -1.620 0.398 1.00 83.56 81 ASP A N 1
ATOM 635 C CA . ASP A 1 81 ? 5.784 -3.081 0.427 1.00 83.56 81 ASP A CA 1
ATOM 636 C C . ASP A 1 81 ? 4.886 -3.570 1.565 1.00 83.56 81 ASP A C 1
ATOM 638 O O . ASP A 1 81 ? 4.553 -4.745 1.633 1.00 83.56 81 ASP A O 1
ATOM 642 N N . TYR A 1 82 ? 4.426 -2.664 2.428 1.00 88.12 82 TYR A N 1
ATOM 643 C CA . TYR A 1 82 ? 3.572 -3.001 3.556 1.00 88.12 82 TYR A CA 1
ATOM 644 C C . TYR A 1 82 ? 2.491 -1.949 3.781 1.00 88.12 82 TYR A C 1
ATOM 646 O O . TYR A 1 82 ? 2.745 -0.739 3.733 1.00 88.12 82 TYR A O 1
ATOM 654 N N . ILE A 1 83 ? 1.285 -2.406 4.117 1.00 88.56 83 ILE A N 1
ATOM 655 C CA . ILE A 1 83 ? 0.192 -1.549 4.573 1.00 88.56 83 ILE A CA 1
ATOM 656 C C . ILE A 1 83 ? -0.531 -2.151 5.779 1.00 88.56 83 ILE A C 1
ATOM 658 O O . ILE A 1 83 ? -0.941 -3.311 5.785 1.00 88.56 83 ILE A O 1
ATOM 662 N N . ALA A 1 84 ? -0.776 -1.314 6.786 1.00 91.50 84 ALA A N 1
ATOM 663 C CA . ALA A 1 84 ? -1.676 -1.619 7.889 1.00 91.50 84 ALA A CA 1
ATOM 664 C C . ALA A 1 84 ? -2.770 -0.566 8.032 1.00 91.50 84 ALA A C 1
ATOM 666 O O . ALA A 1 84 ? -2.525 0.643 7.950 1.00 91.50 84 ALA A O 1
ATOM 667 N N . VAL A 1 85 ? -3.981 -1.042 8.319 1.00 91.56 85 VAL A N 1
ATOM 668 C CA . VAL A 1 85 ? -5.135 -0.216 8.673 1.00 91.56 85 VAL A CA 1
ATOM 669 C C . VAL A 1 85 ? -5.599 -0.612 10.061 1.00 91.56 85 VAL A C 1
ATOM 671 O O . VAL A 1 85 ? -5.891 -1.776 10.332 1.00 91.56 85 VAL A O 1
ATOM 674 N N . SER A 1 86 ? -5.716 0.376 10.935 1.00 93.75 86 SER A N 1
ATOM 675 C CA . SER A 1 86 ? -6.229 0.193 12.289 1.00 93.75 86 SER A CA 1
ATOM 676 C C . SER A 1 86 ? -7.225 1.289 12.657 1.00 93.75 86 SER A C 1
ATOM 678 O O . SER A 1 86 ? -7.313 2.334 12.011 1.00 93.75 86 SER A O 1
ATOM 680 N N . CYS A 1 87 ? -8.021 1.006 13.676 1.00 94.81 87 CYS A N 1
ATOM 681 C CA . CYS A 1 87 ? -9.092 1.838 14.199 1.00 94.81 87 CYS A CA 1
ATOM 682 C C . CYS A 1 87 ? -8.738 2.203 15.641 1.00 94.81 87 CYS A C 1
ATOM 684 O O . CYS A 1 87 ? -8.550 1.314 16.465 1.00 94.81 87 CYS A O 1
ATOM 686 N N . GLU A 1 88 ? -8.598 3.498 15.909 1.00 95.56 88 GLU A N 1
ATOM 687 C CA . GLU A 1 88 ? -8.362 4.059 17.242 1.00 95.56 88 GLU A CA 1
ATOM 688 C C . GLU A 1 88 ? -9.685 4.584 17.797 1.00 95.56 88 GLU A C 1
ATOM 690 O O . GLU A 1 88 ? -10.260 5.530 17.238 1.00 95.56 88 GLU A O 1
ATOM 695 N N . ASP A 1 89 ? -10.184 3.969 18.862 1.00 93.19 89 ASP A N 1
ATOM 696 C CA . ASP A 1 89 ? -11.427 4.395 19.502 1.00 93.19 89 ASP A CA 1
ATOM 697 C C . ASP A 1 89 ? -11.253 5.654 20.382 1.00 93.19 89 ASP A C 1
ATOM 699 O O . ASP A 1 89 ? -10.183 6.264 20.451 1.00 93.19 89 ASP A O 1
ATOM 703 N N . GLU A 1 90 ? -12.327 6.092 21.046 1.00 94.06 90 GLU A N 1
ATOM 704 C CA . GLU A 1 90 ? -12.287 7.275 21.921 1.00 94.06 90 GLU A CA 1
ATOM 705 C C . GLU A 1 90 ? -11.408 7.089 23.171 1.00 94.06 90 GLU A C 1
ATOM 707 O O . GLU A 1 90 ? -10.948 8.083 23.738 1.00 94.06 90 GLU A O 1
ATOM 712 N N . ALA A 1 91 ? -11.154 5.845 23.590 1.00 93.69 91 ALA A N 1
ATOM 713 C CA . ALA A 1 91 ? -10.256 5.518 24.694 1.00 93.69 91 ALA A CA 1
ATOM 714 C C . ALA A 1 91 ? -8.781 5.436 24.251 1.00 93.69 91 ALA A C 1
ATOM 716 O O . ALA A 1 91 ? -7.893 5.351 25.103 1.00 93.69 91 ALA A O 1
ATOM 717 N N . GLY A 1 92 ? -8.511 5.508 22.943 1.00 93.19 92 GLY A N 1
ATOM 718 C CA . GLY A 1 92 ? -7.182 5.346 22.358 1.00 93.19 92 GLY A CA 1
ATOM 719 C C . GLY A 1 92 ? -6.782 3.883 22.154 1.00 93.19 92 GLY A C 1
ATOM 720 O O . GLY A 1 92 ? -5.604 3.608 21.916 1.00 93.19 92 GLY A O 1
ATOM 721 N N . GLU A 1 93 ? -7.723 2.940 22.264 1.00 93.19 93 GLU A N 1
ATOM 722 C CA . GLU A 1 93 ? -7.470 1.528 21.989 1.00 93.19 93 GLU A CA 1
ATOM 723 C C . GLU A 1 93 ? -7.375 1.299 20.477 1.00 93.19 93 GLU A C 1
ATOM 725 O O . GLU A 1 93 ? -8.205 1.771 19.697 1.00 93.19 93 GLU A O 1
ATOM 730 N N . MET A 1 94 ? -6.339 0.565 20.065 1.00 93.75 94 MET A N 1
ATOM 731 C CA . MET A 1 94 ? -6.070 0.252 18.667 1.00 93.75 94 MET A CA 1
ATOM 732 C C . MET A 1 94 ? -6.615 -1.132 18.318 1.00 93.75 94 MET A C 1
ATOM 734 O O . MET A 1 94 ? -6.131 -2.138 18.831 1.00 93.75 94 MET A O 1
ATOM 738 N N . THR A 1 95 ? -7.558 -1.193 17.380 1.00 93.06 95 THR A N 1
ATOM 739 C CA . THR A 1 95 ? -8.007 -2.444 16.754 1.00 93.06 95 THR A CA 1
ATOM 740 C C . THR A 1 95 ? -7.455 -2.543 15.336 1.00 93.06 95 THR A C 1
ATOM 742 O O . THR A 1 95 ? -7.712 -1.671 14.503 1.00 93.06 95 THR A O 1
ATOM 745 N N . GLU A 1 96 ? -6.701 -3.601 15.039 1.00 91.94 96 GLU A N 1
ATOM 746 C CA . GLU A 1 96 ? -6.232 -3.883 13.679 1.00 91.94 96 GLU A CA 1
ATOM 747 C C . GLU A 1 96 ? -7.398 -4.346 12.792 1.00 91.94 96 GLU A C 1
ATOM 749 O O . GLU A 1 96 ? -8.182 -5.215 13.172 1.00 91.94 96 GLU A O 1
ATOM 754 N N . ILE A 1 97 ? -7.521 -3.739 11.610 1.00 89.25 97 ILE A N 1
ATOM 755 C CA . ILE A 1 97 ? -8.493 -4.132 10.581 1.00 89.25 97 ILE A CA 1
ATOM 756 C C . ILE A 1 97 ? -7.807 -5.021 9.544 1.00 89.25 97 ILE A C 1
ATOM 758 O O . ILE A 1 97 ? -8.374 -6.030 9.127 1.00 89.25 97 ILE A O 1
ATOM 762 N N . LEU A 1 98 ? -6.608 -4.626 9.109 1.00 87.12 98 LEU A N 1
ATOM 763 C CA . LEU A 1 98 ? -5.772 -5.400 8.198 1.00 87.12 98 LEU A CA 1
ATOM 764 C C . LEU A 1 98 ? -4.299 -5.026 8.362 1.00 87.12 98 LEU A C 1
ATOM 766 O O . LEU A 1 98 ? -3.976 -3.887 8.702 1.00 87.12 98 LEU A O 1
ATOM 770 N N . SER A 1 9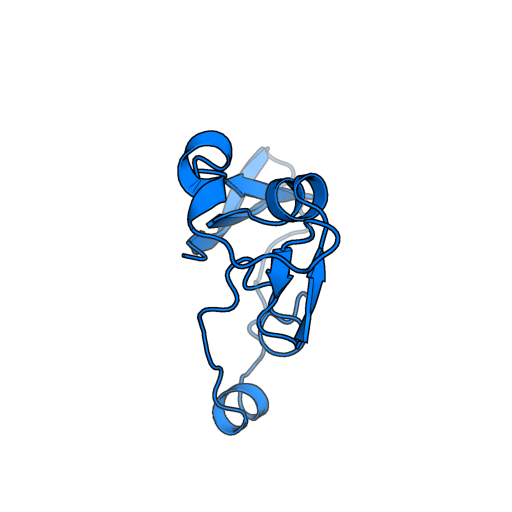9 ? -3.439 -5.981 8.039 1.00 90.12 99 SER A N 1
ATOM 771 C CA . SER A 1 99 ? -1.989 -5.843 7.950 1.00 90.12 99 SER A CA 1
ATOM 772 C C . SER A 1 99 ? -1.534 -6.773 6.831 1.00 90.12 99 SER A C 1
ATOM 774 O O . SER A 1 99 ? -1.811 -7.973 6.889 1.00 90.12 99 SER A O 1
ATOM 776 N N . LEU A 1 100 ? -0.961 -6.209 5.770 1.00 85.62 100 LEU A N 1
ATOM 777 C CA . LEU A 1 100 ? -0.621 -6.919 4.541 1.00 85.62 100 LEU A CA 1
ATOM 778 C C . LEU A 1 100 ? 0.777 -6.511 4.079 1.00 85.62 100 LEU A C 1
ATOM 780 O O . LEU A 1 100 ? 1.059 -5.318 3.960 1.00 85.62 100 LEU A O 1
ATOM 784 N N . GLU A 1 101 ? 1.598 -7.512 3.780 1.00 83.62 101 GLU A N 1
ATOM 785 C CA . GLU A 1 101 ? 2.747 -7.372 2.884 1.00 83.62 101 GLU A CA 1
ATOM 786 C C . GLU A 1 101 ? 2.228 -7.359 1.433 1.00 83.62 101 GLU A C 1
ATOM 788 O O . GLU A 1 101 ? 1.204 -7.982 1.127 1.00 83.62 101 GLU A O 1
ATOM 793 N N . LEU A 1 102 ? 2.899 -6.613 0.562 1.00 74.75 102 LEU A N 1
ATOM 794 C CA . LEU A 1 102 ? 2.525 -6.343 -0.832 1.00 74.75 102 LEU A CA 1
ATOM 795 C C . LEU A 1 102 ? 3.585 -6.835 -1.832 1.00 74.75 102 LEU A C 1
ATOM 797 O O . LEU A 1 102 ? 3.422 -6.615 -3.033 1.00 74.75 102 LEU A O 1
ATOM 801 N N . ALA A 1 103 ? 4.643 -7.472 -1.323 1.00 64.56 103 ALA A N 1
ATOM 802 C CA . ALA A 1 103 ? 5.741 -8.091 -2.058 1.00 64.56 103 ALA A CA 1
ATOM 803 C C . ALA A 1 103 ? 5.881 -9.570 -1.662 1.00 64.56 103 ALA A C 1
ATOM 805 O O . ALA A 1 103 ? 5.692 -9.888 -0.462 1.00 64.56 103 ALA A O 1
#

Secondary structure (DSSP, 8-state):
---TTTS---TT--PPPPHHHHHTPPPP---PPS-EEEEEEE----HHHHGGGS-B-TTSPEEPTTS-EE-HHHHHHH--SEEEEEEE-TT--EEEEEEEE--

Radius of gyration: 17.13 Å; chains: 1; bounding box: 40×24×48 Å

pLDDT: mean 82.2, std 13.12, range [46.56, 95.56]

Sequence (103 aa):
LFDGAAYGYNAMFCDELDAEKVARRELAKFNLPPCKIRLKFGYSIDYDDEMDEYETDESGKVLLINGGAASWDEVKANGFDYIAVSCEDEAGEMTEILSLELA